Protein AF-A0A2M7QH10-F1 (afdb_monomer_lite)

Radius of gyration: 19.87 Å; chains: 1; bounding box: 54×29×56 Å

Organism: NCBI:txid1974826

pLDDT: mean 80.48, std 9.88, range [53.16, 94.06]

Secondary structure (DSSP, 8-state):
-HHHHHHHHHHHHHHHHHHHHHHHHHHHHHTTHHHHS---THHHHHHHHHHHHHHH----SSPPBPSS-TT-BPPHHHHHHHHHHHHHH-STTHHHHHHHHHHHH-

Structure (mmCIF, N/CA/C/O backbone):
data_AF-A0A2M7QH10-F1
#
_entry.id   AF-A0A2M7QH10-F1
#
loop_
_atom_site.group_PDB
_atom_site.id
_atom_site.type_symbol
_atom_site.label_atom_id
_atom_site.label_alt_id
_atom_site.label_comp_id
_atom_site.label_asym_id
_atom_site.label_entity_id
_atom_site.label_seq_id
_atom_site.pdbx_PDB_ins_code
_atom_site.Cartn_x
_atom_site.Cartn_y
_atom_site.Cartn_z
_atom_site.occupancy
_atom_site.B_iso_or_equiv
_atom_site.auth_seq_id
_atom_site.auth_comp_id
_atom_site.auth_asym_id
_atom_site.auth_atom_id
_atom_site.pdbx_PDB_model_num
ATOM 1 N N . MET A 1 1 ? -29.662 -12.996 33.855 1.00 62.56 1 MET A N 1
ATOM 2 C CA . MET A 1 1 ? -30.191 -12.118 32.782 1.00 62.56 1 MET A CA 1
ATOM 3 C C . MET A 1 1 ? -29.500 -10.747 32.729 1.00 62.56 1 MET A C 1
ATOM 5 O O . MET A 1 1 ? -29.107 -10.329 31.649 1.00 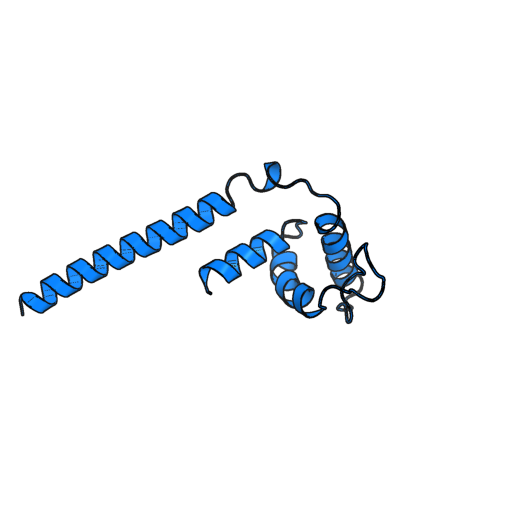62.56 1 MET A O 1
ATOM 9 N N . ILE A 1 2 ? -29.286 -10.063 33.863 1.00 65.25 2 ILE A N 1
ATOM 10 C CA . ILE A 1 2 ? -28.673 -8.712 33.910 1.00 65.25 2 ILE A CA 1
ATOM 11 C C . ILE A 1 2 ? -27.169 -8.712 33.562 1.00 65.25 2 ILE A C 1
ATOM 13 O O . ILE A 1 2 ? -26.705 -7.871 32.797 1.00 65.25 2 ILE A O 1
ATOM 17 N N . LEU A 1 3 ? -26.401 -9.690 34.053 1.00 64.50 3 LEU A N 1
ATOM 18 C CA . LEU A 1 3 ? -24.956 -9.788 33.777 1.00 64.50 3 LEU A CA 1
ATOM 19 C C . LEU A 1 3 ? -24.643 -9.983 32.282 1.00 64.50 3 LEU A C 1
ATOM 21 O O . LEU A 1 3 ? -23.653 -9.460 31.773 1.00 64.50 3 LEU A O 1
ATOM 25 N N . THR A 1 4 ? -25.516 -10.687 31.559 1.00 66.38 4 THR A N 1
ATOM 26 C CA . THR A 1 4 ? -25.400 -10.907 30.113 1.00 66.38 4 THR A CA 1
ATOM 27 C C . THR A 1 4 ? -25.653 -9.625 29.314 1.00 66.38 4 THR A C 1
ATOM 29 O O . THR A 1 4 ? -24.940 -9.364 28.348 1.00 66.38 4 THR A O 1
ATOM 32 N N . GLN A 1 5 ? -26.599 -8.787 29.752 1.00 61.56 5 GLN A N 1
ATOM 33 C CA . GLN A 1 5 ? -26.864 -7.461 29.171 1.00 61.56 5 GLN A CA 1
ATOM 34 C C . GLN A 1 5 ? -25.670 -6.508 29.362 1.00 61.56 5 GLN A C 1
ATOM 36 O O . GLN A 1 5 ? -25.219 -5.870 28.413 1.00 61.56 5 GLN A O 1
ATOM 41 N N . LEU A 1 6 ? -25.086 -6.471 30.566 1.00 66.50 6 LEU A N 1
ATOM 42 C CA . LEU A 1 6 ? -23.913 -5.634 30.857 1.00 66.50 6 LEU A CA 1
ATOM 43 C C . LEU A 1 6 ? -22.673 -6.056 30.052 1.00 66.50 6 LEU A C 1
ATOM 45 O O . LEU A 1 6 ? -21.937 -5.201 29.557 1.00 66.50 6 LEU A O 1
ATOM 49 N N . LYS A 1 7 ? -22.450 -7.366 29.877 1.00 70.94 7 LYS A N 1
ATOM 50 C CA . LYS A 1 7 ? -21.352 -7.890 29.047 1.00 70.94 7 LYS A CA 1
ATOM 51 C C . LYS A 1 7 ? -21.543 -7.537 27.566 1.00 70.94 7 LYS A C 1
ATOM 53 O O . LYS A 1 7 ? -20.580 -7.129 26.922 1.00 70.94 7 LYS A O 1
ATOM 58 N N . LYS A 1 8 ? -22.779 -7.619 27.057 1.00 76.06 8 LYS A N 1
ATOM 59 C CA . LYS A 1 8 ? -23.141 -7.229 25.685 1.00 76.06 8 LYS A CA 1
ATOM 60 C C . LYS A 1 8 ? -22.897 -5.736 25.428 1.00 76.06 8 LYS A C 1
ATOM 62 O O . LYS A 1 8 ? -22.305 -5.393 24.411 1.00 76.06 8 LYS A O 1
ATOM 67 N N . ASN A 1 9 ? -23.251 -4.855 26.367 1.00 75.12 9 ASN A N 1
ATOM 68 C CA . ASN A 1 9 ? -22.990 -3.415 26.228 1.00 75.12 9 ASN A CA 1
ATOM 69 C C . ASN A 1 9 ? -21.493 -3.084 26.206 1.00 75.12 9 ASN A C 1
ATOM 71 O O . ASN A 1 9 ? -21.062 -2.279 25.385 1.00 75.12 9 ASN A O 1
ATOM 75 N N . LYS A 1 10 ? -20.678 -3.739 27.044 1.00 78.00 10 LYS A N 1
ATOM 76 C CA . LYS A 1 10 ? -19.216 -3.572 26.992 1.00 78.00 10 LYS A CA 1
ATOM 77 C C . LYS A 1 10 ? -18.634 -4.060 25.663 1.00 78.00 10 LYS A C 1
ATOM 79 O O . LYS A 1 10 ? -17.790 -3.380 25.094 1.00 78.00 10 LYS A O 1
ATOM 84 N N . GLN A 1 11 ? -19.115 -5.189 25.138 1.00 80.62 11 GLN A N 1
ATOM 85 C CA . GLN A 1 11 ? -18.704 -5.695 23.822 1.00 80.62 11 GLN A CA 1
ATOM 86 C C . GLN A 1 11 ? -19.023 -4.710 22.694 1.00 80.62 11 GLN A C 1
ATOM 88 O O . GLN A 1 11 ? -18.165 -4.472 21.853 1.00 80.62 11 GLN A O 1
ATOM 93 N N . ILE A 1 12 ? -20.206 -4.090 22.706 1.00 87.25 12 ILE A N 1
ATOM 94 C CA . ILE A 1 12 ? -20.580 -3.071 21.715 1.00 87.25 12 ILE A CA 1
ATOM 95 C C . ILE A 1 12 ? -19.621 -1.874 21.779 1.00 87.25 12 ILE A C 1
ATOM 97 O O . ILE A 1 12 ? -19.129 -1.432 20.744 1.00 87.25 12 ILE A O 1
ATOM 101 N N . VAL A 1 13 ? -19.294 -1.388 22.981 1.00 89.44 13 VAL A N 1
ATOM 102 C CA . VAL A 1 13 ? -18.331 -0.288 23.159 1.00 89.44 13 VAL A CA 1
ATOM 103 C C . VAL A 1 13 ? -16.947 -0.664 22.620 1.00 89.44 13 VAL A C 1
ATOM 105 O O . VAL A 1 13 ? -16.348 0.126 21.896 1.00 89.44 13 VAL A O 1
ATOM 108 N N . TYR A 1 14 ? -16.455 -1.876 22.900 1.00 90.38 14 TYR A N 1
ATOM 109 C CA . TYR A 1 14 ? -15.174 -2.336 22.355 1.00 90.38 14 TYR A CA 1
ATOM 110 C C . TYR A 1 14 ? -15.183 -2.430 20.827 1.00 90.38 14 TYR A C 1
ATOM 112 O O . TYR A 1 14 ? -14.197 -2.054 20.200 1.00 90.38 14 TYR A O 1
ATOM 120 N N . VAL A 1 15 ? -16.293 -2.863 20.220 1.00 90.50 15 VAL A N 1
ATOM 121 C CA . VAL A 1 15 ? -16.442 -2.890 18.757 1.00 90.50 15 VAL A CA 1
ATOM 122 C C . VAL A 1 15 ? -16.375 -1.478 18.174 1.00 90.50 15 VAL A C 1
ATOM 124 O O . VAL A 1 15 ? -15.652 -1.259 17.207 1.00 90.50 15 VAL A O 1
ATOM 127 N N . PHE A 1 16 ? -17.059 -0.500 18.774 1.00 92.94 16 PHE A N 1
ATOM 128 C CA . PHE A 1 16 ? -16.989 0.889 18.309 1.00 92.94 16 PHE A CA 1
ATOM 129 C C . PHE A 1 16 ? -15.587 1.486 18.437 1.00 92.94 16 PHE A C 1
ATOM 131 O O . PHE A 1 16 ? -15.120 2.135 17.505 1.00 92.94 16 PHE A O 1
ATOM 138 N N . ILE A 1 17 ? -14.897 1.236 19.553 1.00 92.50 17 ILE A N 1
ATOM 139 C CA . ILE A 1 17 ? -13.508 1.678 19.742 1.00 92.50 17 ILE A CA 1
ATOM 140 C C . ILE A 1 17 ? -12.599 1.035 18.691 1.00 92.50 17 ILE A C 1
ATOM 142 O O . ILE A 1 17 ? -11.773 1.717 18.095 1.00 92.50 17 ILE A O 1
ATOM 146 N N . PHE A 1 18 ? -12.770 -0.259 18.422 1.00 90.81 18 PHE A N 1
ATOM 147 C CA . PHE A 1 18 ? -11.981 -0.971 17.422 1.00 90.81 18 PHE A CA 1
ATOM 148 C C . PHE A 1 18 ? -12.194 -0.412 16.008 1.00 90.81 18 PHE A C 1
ATOM 150 O O . PHE A 1 18 ? -11.225 -0.119 15.311 1.00 90.81 18 PHE A O 1
ATOM 157 N N . ILE A 1 19 ? -13.450 -0.183 15.612 1.00 91.88 19 ILE A N 1
ATOM 158 C CA . ILE A 1 19 ? -13.786 0.441 14.323 1.00 91.88 19 ILE A CA 1
ATOM 159 C C . ILE A 1 19 ? -13.180 1.843 14.230 1.00 91.88 19 ILE A C 1
ATOM 161 O O . ILE A 1 19 ? -12.604 2.193 13.202 1.00 91.88 19 ILE A O 1
ATOM 165 N N . PHE A 1 20 ? -13.275 2.633 15.302 1.00 94.06 20 PHE A N 1
ATOM 166 C CA . PHE A 1 20 ? -12.686 3.967 15.355 1.00 94.06 20 PHE A CA 1
ATOM 167 C C . PHE A 1 20 ? -11.166 3.920 15.162 1.00 94.06 20 PHE A C 1
ATOM 169 O O . PHE A 1 20 ? -10.638 4.659 14.338 1.00 94.06 20 PHE A O 1
ATOM 176 N N . LEU A 1 21 ? -10.469 3.006 15.843 1.00 91.81 21 LEU A N 1
ATOM 177 C CA . LEU A 1 21 ? -9.021 2.841 15.705 1.00 91.81 21 LEU A CA 1
ATOM 178 C C . LEU A 1 21 ? -8.611 2.436 14.283 1.00 91.81 21 LEU A C 1
ATOM 180 O O . LEU A 1 21 ? -7.675 3.023 13.741 1.00 91.81 21 LEU A O 1
ATOM 184 N N . ILE A 1 22 ? -9.326 1.496 13.653 1.00 90.94 22 ILE A N 1
ATOM 185 C CA . ILE A 1 22 ? -9.078 1.120 12.251 1.00 90.94 22 ILE A CA 1
ATOM 186 C C . ILE A 1 22 ? -9.308 2.319 11.329 1.00 90.94 22 ILE A C 1
ATOM 188 O O . ILE A 1 22 ? -8.471 2.607 10.475 1.00 90.94 22 ILE A O 1
ATOM 192 N N . ALA A 1 23 ? -10.415 3.042 11.507 1.00 90.44 23 ALA A N 1
ATOM 193 C CA . ALA A 1 23 ? -10.731 4.205 10.686 1.00 90.44 23 ALA A CA 1
ATOM 194 C C . ALA A 1 23 ? -9.659 5.296 10.818 1.00 90.44 23 ALA A C 1
ATOM 196 O O . ALA A 1 23 ? -9.209 5.831 9.807 1.00 90.44 23 ALA A O 1
ATOM 197 N N . THR A 1 24 ? -9.195 5.585 12.037 1.00 90.94 24 THR A N 1
ATOM 198 C CA . THR A 1 24 ? -8.102 6.534 12.280 1.00 90.94 24 THR A CA 1
ATOM 199 C C . THR A 1 24 ? -6.789 6.059 11.661 1.00 90.94 24 THR A C 1
ATOM 201 O O . THR A 1 24 ? -6.103 6.859 11.031 1.00 90.94 24 THR A O 1
ATOM 204 N N . PHE A 1 25 ? -6.446 4.775 11.781 1.00 89.06 25 PHE A N 1
ATOM 205 C CA . PHE A 1 25 ? -5.242 4.208 11.169 1.00 89.06 25 PHE A CA 1
ATOM 206 C C . PHE A 1 25 ? -5.256 4.348 9.641 1.00 89.06 25 PHE A C 1
ATOM 208 O O . PHE A 1 25 ? -4.306 4.870 9.054 1.00 89.06 25 PHE A O 1
ATOM 215 N N . VAL A 1 26 ? -6.354 3.938 8.998 1.00 87.94 26 VAL A N 1
ATOM 216 C CA . VAL A 1 26 ? -6.521 4.042 7.541 1.00 87.94 26 VAL A CA 1
ATOM 217 C C . VAL A 1 26 ? -6.507 5.504 7.104 1.00 87.94 26 VAL A C 1
ATOM 219 O O . VAL A 1 26 ? -5.832 5.845 6.133 1.00 87.94 26 VAL A O 1
ATOM 222 N N . PHE A 1 27 ? -7.200 6.379 7.840 1.00 89.56 27 PHE A N 1
ATOM 223 C CA . PHE A 1 27 ? -7.217 7.810 7.560 1.00 89.56 27 PHE A CA 1
ATOM 224 C C . PHE A 1 27 ? -5.808 8.395 7.609 1.00 89.56 27 PHE A C 1
ATOM 226 O O . PHE A 1 27 ? -5.373 8.958 6.616 1.00 89.56 27 PHE A O 1
ATOM 233 N N . LEU A 1 28 ? -5.058 8.209 8.698 1.00 86.94 28 LEU A N 1
ATOM 234 C CA . LEU A 1 28 ? -3.704 8.757 8.834 1.00 86.94 28 LEU A CA 1
ATOM 235 C C . LEU A 1 28 ? -2.743 8.246 7.755 1.00 86.94 28 LEU A C 1
ATOM 237 O O . LEU A 1 28 ? -1.872 8.991 7.314 1.00 86.94 28 LEU A O 1
ATOM 241 N N . ARG A 1 29 ? -2.901 6.995 7.312 1.00 84.19 29 ARG A N 1
ATOM 242 C CA . ARG A 1 29 ? -2.023 6.393 6.303 1.00 84.19 29 ARG A CA 1
ATOM 243 C C . ARG A 1 29 ? -2.305 6.875 4.882 1.00 84.19 29 ARG A C 1
ATOM 245 O O . ARG A 1 29 ? -1.385 6.960 4.073 1.00 84.19 29 ARG A O 1
ATOM 252 N N . LEU A 1 30 ? -3.565 7.176 4.572 1.00 83.44 30 LEU A N 1
ATOM 253 C CA . LEU A 1 30 ? -3.983 7.659 3.253 1.00 83.44 30 LEU A CA 1
ATOM 254 C C . LEU A 1 30 ? -4.068 9.188 3.180 1.00 83.44 30 LEU A C 1
ATOM 256 O O . LEU A 1 30 ? -4.067 9.756 2.083 1.00 83.44 30 LEU A O 1
ATOM 260 N N . TYR A 1 31 ? -4.132 9.861 4.328 1.00 84.69 31 TYR A N 1
ATOM 261 C CA . TYR A 1 31 ? -4.210 11.307 4.405 1.00 84.69 31 TYR A CA 1
ATOM 262 C C . TYR A 1 31 ? -2.949 11.933 3.812 1.00 84.69 31 TYR A C 1
ATOM 264 O O . TYR A 1 31 ? -1.828 11.671 4.237 1.00 84.69 31 TYR A O 1
ATOM 272 N N . ASN A 1 32 ? -3.156 12.778 2.804 1.00 81.00 32 ASN A N 1
ATOM 273 C CA . ASN A 1 32 ? -2.109 13.525 2.114 1.00 81.00 32 ASN A CA 1
ATOM 274 C C . ASN A 1 32 ? -1.014 12.676 1.429 1.00 81.00 32 ASN A C 1
ATOM 276 O O . ASN A 1 32 ? 0.068 13.184 1.142 1.00 81.00 32 ASN A O 1
ATOM 280 N N . ILE A 1 33 ? -1.305 11.413 1.099 1.00 81.00 33 ILE A N 1
ATOM 281 C CA . ILE A 1 33 ? -0.322 10.460 0.555 1.00 81.00 33 ILE A CA 1
ATOM 282 C C . ILE A 1 33 ? 0.372 10.928 -0.735 1.00 81.00 33 ILE A C 1
ATOM 284 O O . ILE A 1 33 ? 1.524 10.597 -0.989 1.00 81.00 33 ILE A O 1
ATOM 288 N N . LYS A 1 34 ? -0.327 11.727 -1.551 1.00 74.94 34 LYS A N 1
ATOM 289 C CA . LYS A 1 34 ? 0.202 12.259 -2.814 1.00 74.94 34 LYS A CA 1
ATOM 290 C C . LYS A 1 34 ? 1.289 13.315 -2.611 1.00 74.94 34 LYS A C 1
ATOM 292 O O . LYS A 1 34 ? 2.125 13.472 -3.486 1.00 74.94 34 LYS A O 1
ATOM 297 N N . ASN A 1 35 ? 1.250 14.031 -1.489 1.00 77.81 35 ASN A N 1
ATOM 298 C CA . ASN A 1 35 ? 2.200 15.100 -1.181 1.00 77.81 35 ASN A CA 1
ATOM 299 C C . ASN A 1 35 ? 3.268 14.653 -0.173 1.00 77.81 35 ASN A C 1
ATOM 301 O O . ASN A 1 35 ? 4.252 15.359 0.009 1.00 77.81 35 ASN A O 1
ATOM 305 N N . SER A 1 36 ? 3.067 13.522 0.512 1.00 75.94 36 SER A N 1
ATOM 306 C CA . SER A 1 36 ? 4.025 12.982 1.483 1.00 75.94 36 SER A CA 1
ATOM 307 C C . SER A 1 36 ? 5.004 11.971 0.889 1.00 75.94 36 SER A C 1
ATOM 309 O O . SER A 1 36 ? 6.035 11.710 1.502 1.00 75.94 36 SER A O 1
ATOM 311 N N . ILE A 1 37 ? 4.695 11.397 -0.278 1.00 75.62 37 ILE A N 1
ATOM 312 C CA . ILE A 1 37 ? 5.541 10.410 -0.951 1.00 75.62 37 ILE A CA 1
ATOM 313 C C . ILE A 1 37 ? 6.052 11.008 -2.256 1.00 75.62 37 ILE A C 1
ATOM 315 O O . ILE A 1 37 ? 5.284 11.225 -3.194 1.00 75.62 37 ILE A O 1
ATOM 319 N N . GLU A 1 38 ? 7.359 11.240 -2.327 1.00 73.75 38 GLU A N 1
ATOM 320 C CA . GLU A 1 38 ? 8.012 11.588 -3.584 1.00 73.75 38 GLU A CA 1
ATOM 321 C C . GLU A 1 38 ? 8.083 10.355 -4.489 1.00 73.75 38 GLU A C 1
ATOM 323 O O . GLU A 1 38 ? 8.551 9.283 -4.099 1.00 73.75 38 GLU A O 1
ATOM 328 N N . PHE A 1 39 ? 7.591 10.504 -5.717 1.00 77.00 39 PHE A N 1
ATOM 329 C CA . PHE A 1 39 ? 7.622 9.445 -6.715 1.00 77.00 39 PHE A CA 1
ATOM 330 C C . PHE A 1 39 ? 9.019 9.370 -7.339 1.00 77.00 39 PHE A C 1
ATOM 332 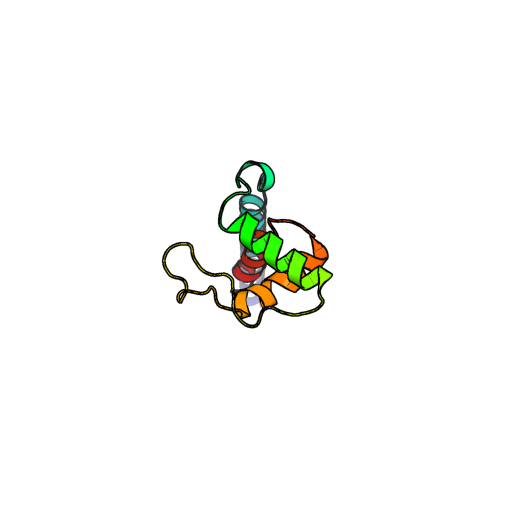O O . PHE A 1 39 ? 9.295 10.007 -8.355 1.00 77.00 39 PHE A O 1
ATOM 339 N N . TRP A 1 40 ? 9.919 8.623 -6.700 1.00 74.88 40 TRP A N 1
ATOM 340 C CA . TRP A 1 40 ? 11.288 8.460 -7.182 1.00 74.88 40 TRP A CA 1
ATOM 341 C C . TRP A 1 40 ? 11.908 7.114 -6.782 1.00 74.88 40 TRP A C 1
ATOM 343 O O . TRP A 1 40 ? 11.396 6.405 -5.914 1.00 74.88 40 TRP A O 1
ATOM 353 N N . GLY A 1 41 ? 13.008 6.750 -7.449 1.00 81.31 41 GLY A N 1
ATOM 354 C CA . GLY A 1 41 ? 13.762 5.524 -7.181 1.00 81.31 41 GLY A CA 1
ATOM 355 C C . GLY A 1 41 ? 12.940 4.248 -7.385 1.00 81.31 41 GLY A C 1
ATOM 356 O O . GLY A 1 41 ? 12.386 4.016 -8.462 1.00 81.31 41 GLY A O 1
ATOM 357 N N . ASP A 1 42 ? 12.866 3.422 -6.340 1.00 78.75 42 ASP A N 1
ATOM 358 C CA . ASP A 1 42 ? 12.214 2.110 -6.383 1.00 78.75 42 ASP A CA 1
ATOM 359 C C . ASP A 1 42 ? 10.712 2.201 -6.708 1.00 78.75 42 ASP A C 1
ATOM 361 O O . ASP A 1 42 ? 10.204 1.380 -7.462 1.00 78.75 42 ASP A O 1
ATOM 365 N N . ILE A 1 43 ? 10.006 3.240 -6.240 1.00 81.44 43 ILE A N 1
ATOM 366 C CA . ILE A 1 43 ? 8.565 3.415 -6.510 1.00 81.44 43 ILE A CA 1
ATOM 367 C C . ILE A 1 43 ? 8.311 3.648 -8.010 1.00 81.44 43 ILE A C 1
ATOM 369 O O . ILE A 1 43 ? 7.348 3.122 -8.571 1.00 81.44 43 ILE A O 1
ATOM 373 N N . GLY A 1 44 ? 9.191 4.413 -8.666 1.00 83.94 44 GLY A N 1
ATOM 374 C CA . GLY A 1 44 ? 9.129 4.665 -10.106 1.00 83.94 44 GLY A CA 1
ATOM 375 C C . GLY A 1 44 ? 9.410 3.409 -10.925 1.00 83.94 44 GLY A C 1
ATOM 376 O O . GLY A 1 44 ? 8.609 3.033 -11.777 1.00 83.94 44 GLY A O 1
ATOM 377 N N . ARG A 1 45 ? 10.502 2.709 -10.600 1.00 82.81 45 ARG A N 1
ATOM 378 C CA . ARG A 1 45 ? 10.883 1.445 -11.247 1.00 82.81 45 ARG A CA 1
ATOM 379 C C . ARG A 1 45 ? 9.787 0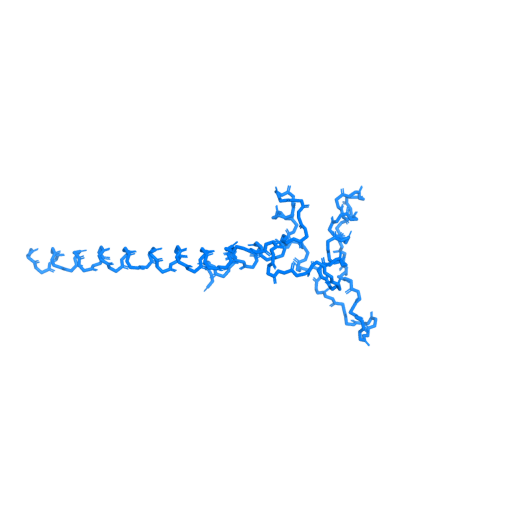.383 -11.125 1.00 82.81 45 ARG A C 1
ATOM 381 O O . ARG A 1 45 ? 9.473 -0.304 -12.096 1.00 82.81 45 ARG A O 1
ATOM 388 N N . ASP A 1 46 ? 9.205 0.238 -9.939 1.00 84.62 46 ASP A N 1
ATOM 389 C CA . ASP A 1 46 ? 8.186 -0.777 -9.682 1.00 84.62 46 ASP A CA 1
ATOM 390 C C . ASP A 1 46 ? 6.888 -0.443 -10.442 1.00 84.62 46 ASP A C 1
ATOM 392 O O . ASP A 1 46 ? 6.244 -1.335 -10.999 1.00 84.62 46 ASP A O 1
ATOM 396 N N . HIS A 1 47 ? 6.543 0.845 -10.557 1.00 87.56 47 HIS A N 1
ATOM 397 C CA . HIS A 1 47 ? 5.441 1.306 -11.401 1.00 87.56 47 HIS A CA 1
ATOM 398 C C . HIS A 1 47 ? 5.681 1.019 -12.888 1.00 87.56 47 HIS A C 1
ATOM 400 O O . HIS A 1 47 ? 4.781 0.519 -13.563 1.00 87.56 47 HIS A O 1
ATOM 406 N N . GLU A 1 48 ? 6.886 1.278 -13.399 1.00 87.62 48 GLU A N 1
ATOM 407 C CA . GLU A 1 48 ? 7.250 0.956 -14.783 1.00 87.62 48 GLU A CA 1
ATOM 408 C C . GLU A 1 48 ? 7.128 -0.542 -15.066 1.00 87.62 48 GLU A C 1
ATOM 410 O O . GLU A 1 48 ? 6.592 -0.927 -16.102 1.00 87.62 48 GLU A O 1
ATOM 415 N N . LYS A 1 49 ? 7.534 -1.403 -14.127 1.00 86.25 49 LYS A N 1
ATOM 416 C CA . LYS A 1 49 ? 7.370 -2.857 -14.266 1.00 86.25 49 LYS A CA 1
ATOM 417 C C . LYS A 1 49 ? 5.915 -3.307 -14.269 1.00 86.25 49 LYS A C 1
ATOM 419 O O . LYS A 1 49 ? 5.555 -4.199 -15.037 1.00 86.25 49 LYS A O 1
ATOM 424 N N . LEU A 1 50 ? 5.066 -2.692 -13.450 1.00 88.56 50 LEU A N 1
ATOM 425 C CA . LEU A 1 50 ? 3.626 -2.958 -13.467 1.00 88.56 50 LEU A CA 1
ATOM 426 C C . LEU A 1 50 ? 2.981 -2.490 -14.781 1.00 88.56 50 LEU A C 1
ATOM 428 O O . LEU A 1 50 ? 2.127 -3.190 -15.326 1.00 88.56 50 LEU A O 1
ATOM 432 N N . MET A 1 51 ? 3.426 -1.353 -15.323 1.00 89.12 51 MET A N 1
ATOM 433 C CA . MET A 1 51 ? 3.006 -0.862 -16.639 1.00 89.12 51 MET A CA 1
ATOM 434 C C . MET A 1 51 ? 3.487 -1.771 -17.776 1.00 89.12 51 MET A C 1
ATOM 436 O O . MET A 1 51 ? 2.707 -2.084 -18.672 1.00 89.12 51 MET A O 1
ATOM 440 N N . GLU A 1 52 ? 4.730 -2.253 -17.725 1.00 89.94 52 GLU A N 1
ATOM 441 C CA . GLU A 1 52 ? 5.275 -3.222 -18.683 1.00 89.94 52 GLU A CA 1
ATOM 442 C C . GLU A 1 52 ? 4.459 -4.520 -18.664 1.00 89.94 52 GLU A C 1
ATOM 444 O O . GLU A 1 52 ? 4.085 -5.032 -19.720 1.00 89.94 52 GLU A O 1
ATOM 449 N N . TRP A 1 53 ? 4.114 -5.032 -17.479 1.00 89.94 53 TRP A N 1
ATOM 450 C CA . TRP A 1 53 ? 3.233 -6.193 -17.353 1.00 89.94 53 TRP A CA 1
ATOM 451 C C . TRP A 1 53 ? 1.854 -5.907 -17.962 1.00 89.94 53 TRP A C 1
ATOM 453 O O . TRP A 1 53 ? 1.370 -6.700 -18.771 1.00 89.94 53 TRP A O 1
ATOM 463 N N . LEU A 1 54 ? 1.243 -4.759 -17.658 1.00 90.81 54 LEU A N 1
ATOM 464 C CA . LEU A 1 54 ? -0.058 -4.387 -18.219 1.00 90.81 54 LEU A CA 1
ATOM 465 C C . LEU A 1 54 ? -0.036 -4.323 -19.756 1.00 90.81 54 LEU A C 1
ATOM 467 O O . LEU A 1 54 ? -0.956 -4.813 -20.404 1.00 90.81 54 LEU A O 1
ATOM 471 N N . GLN A 1 55 ? 1.019 -3.752 -20.341 1.00 91.25 55 GLN A N 1
ATOM 472 C CA . GLN A 1 55 ? 1.157 -3.586 -21.792 1.00 91.25 55 GLN A CA 1
ATOM 473 C C . GLN A 1 55 ? 1.497 -4.892 -22.515 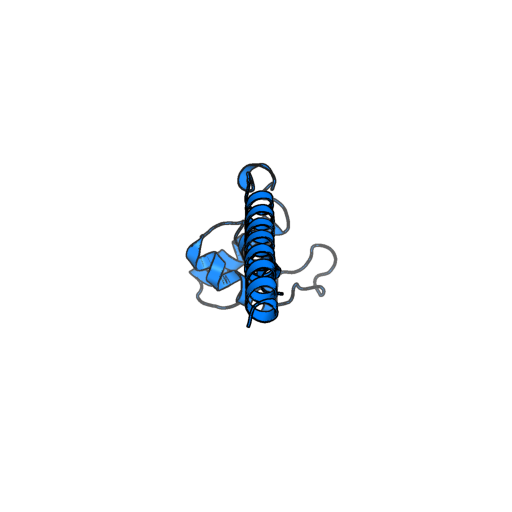1.00 91.25 55 GLN A C 1
ATOM 475 O O . GLN A 1 55 ? 0.984 -5.158 -23.600 1.00 91.25 55 GLN A O 1
ATOM 480 N N . THR A 1 56 ? 2.380 -5.707 -21.939 1.00 90.69 56 THR A N 1
ATOM 481 C CA . THR A 1 56 ? 2.856 -6.945 -22.574 1.00 90.69 56 THR A CA 1
ATOM 482 C C . THR A 1 56 ? 1.960 -8.146 -22.285 1.00 90.69 56 THR A C 1
ATOM 484 O O . THR A 1 56 ? 2.066 -9.163 -22.971 1.00 90.69 56 THR A O 1
ATOM 487 N N . GLY A 1 57 ? 1.120 -8.066 -21.248 1.00 86.81 57 GLY A N 1
ATOM 488 C CA . GLY A 1 57 ? 0.344 -9.187 -20.719 1.00 86.81 57 GLY A CA 1
ATOM 489 C C . GLY A 1 57 ? 1.202 -10.284 -20.080 1.00 86.81 57 GLY A C 1
ATOM 490 O O . GLY A 1 57 ? 0.677 -11.337 -19.719 1.00 86.81 57 GLY A O 1
ATOM 491 N N . LYS A 1 58 ? 2.519 -10.071 -19.945 1.00 85.50 58 LYS A N 1
ATOM 492 C CA . LYS A 1 58 ? 3.462 -11.070 -19.436 1.00 85.50 58 LYS A CA 1
ATOM 493 C C . LYS A 1 58 ? 3.798 -10.766 -17.978 1.00 85.50 58 LYS A C 1
ATOM 495 O O . LYS A 1 58 ? 4.402 -9.728 -17.711 1.00 85.50 58 LYS A O 1
ATOM 500 N N . PRO A 1 59 ? 3.428 -11.646 -17.036 1.00 82.94 59 PRO A N 1
ATOM 501 C CA . PRO A 1 59 ? 3.725 -11.414 -15.636 1.00 82.94 59 PRO A CA 1
ATOM 502 C C . PRO A 1 59 ? 5.230 -11.550 -15.362 1.00 82.94 59 PRO A C 1
ATOM 504 O O . PRO A 1 59 ? 5.891 -12.407 -15.962 1.00 82.94 59 PRO A O 1
ATOM 507 N N . PRO A 1 60 ? 5.795 -10.734 -14.455 1.00 81.00 60 PRO A N 1
ATOM 508 C CA . PRO A 1 60 ? 7.199 -10.833 -14.096 1.00 81.00 60 PRO A CA 1
ATOM 509 C C . PRO A 1 60 ? 7.465 -12.172 -13.392 1.00 81.00 60 PRO A C 1
ATOM 511 O O . PRO A 1 60 ? 6.834 -12.514 -12.390 1.00 81.00 60 PRO A O 1
ATOM 514 N N . LEU A 1 61 ? 8.410 -12.948 -13.928 1.00 74.81 61 LEU A N 1
ATOM 515 C CA . LEU A 1 61 ? 8.890 -14.199 -13.317 1.00 74.81 61 LEU A CA 1
ATOM 516 C C . LEU A 1 61 ? 9.983 -13.943 -12.271 1.00 74.81 61 LEU A C 1
ATOM 518 O O . LEU A 1 61 ? 10.163 -14.723 -11.340 1.00 74.81 61 LEU A O 1
ATOM 522 N N . LEU A 1 62 ? 10.695 -12.828 -12.423 1.00 70.31 62 LEU A N 1
ATOM 523 C CA . LEU A 1 62 ? 11.699 -12.304 -11.507 1.00 70.31 62 LEU A CA 1
ATOM 524 C C . LEU A 1 62 ? 11.346 -10.834 -11.264 1.00 70.31 62 LEU A C 1
ATOM 526 O O . LEU A 1 62 ? 10.960 -10.141 -12.208 1.00 70.31 62 LEU A O 1
ATOM 530 N N . GLY A 1 63 ? 11.433 -10.358 -10.020 1.00 68.75 63 GLY A N 1
ATOM 531 C CA . GLY A 1 63 ? 11.291 -8.924 -9.769 1.00 68.75 63 GLY A CA 1
ATOM 532 C C . GLY A 1 63 ? 12.502 -8.146 -10.292 1.00 68.75 63 GLY A C 1
ATOM 533 O O . GLY A 1 63 ? 13.509 -8.748 -10.676 1.00 68.75 63 GLY A O 1
ATOM 534 N N . PRO A 1 64 ? 12.412 -6.810 -10.342 1.00 66.88 64 PRO A N 1
ATOM 535 C CA . PRO A 1 64 ? 13.491 -5.981 -10.837 1.00 66.88 64 PRO A CA 1
ATOM 536 C C . PRO A 1 64 ? 14.731 -6.110 -9.953 1.00 66.88 64 PRO A C 1
ATOM 538 O O . PRO A 1 64 ? 14.648 -6.350 -8.742 1.00 66.88 64 PRO A O 1
ATOM 541 N N . ASN A 1 65 ? 15.879 -5.918 -10.595 1.00 67.00 65 ASN A N 1
ATOM 542 C CA . ASN A 1 65 ? 17.170 -5.905 -9.931 1.00 67.00 65 ASN A CA 1
ATOM 543 C C . ASN A 1 65 ? 17.217 -4.742 -8.935 1.00 67.00 65 ASN A C 1
ATOM 545 O O . ASN A 1 65 ? 16.849 -3.608 -9.264 1.00 67.00 65 ASN A O 1
ATOM 549 N N . THR A 1 66 ? 17.700 -5.012 -7.726 1.00 64.75 66 THR A N 1
ATOM 550 C CA . THR A 1 66 ? 18.048 -3.940 -6.790 1.00 64.75 66 THR A CA 1
ATOM 551 C C . THR A 1 66 ? 19.332 -3.246 -7.245 1.00 64.75 66 THR A C 1
ATOM 553 O O . THR A 1 66 ? 20.212 -3.858 -7.853 1.00 64.75 66 THR A O 1
ATOM 556 N N . SER A 1 67 ? 19.476 -1.963 -6.915 1.00 63.91 67 SER A N 1
ATOM 557 C CA . SER A 1 67 ? 20.642 -1.142 -7.285 1.00 63.91 67 SER A CA 1
ATOM 558 C C . SER A 1 67 ? 21.963 -1.583 -6.630 1.00 63.91 67 SER A C 1
ATOM 560 O O . SER A 1 67 ? 22.995 -0.967 -6.876 1.00 63.91 67 SER A O 1
ATOM 562 N N . VAL A 1 68 ? 21.939 -2.616 -5.779 1.00 63.31 68 VAL A N 1
ATOM 563 C CA . VAL A 1 68 ? 23.093 -3.087 -4.995 1.00 63.31 68 VAL A CA 1
ATOM 564 C C . VAL A 1 68 ? 23.723 -4.337 -5.614 1.00 63.31 68 VAL A C 1
ATOM 566 O O . VAL A 1 68 ? 24.945 -4.420 -5.686 1.00 63.31 68 VAL A O 1
ATOM 569 N N . LEU A 1 69 ? 22.924 -5.300 -6.094 1.00 56.72 69 LEU A N 1
ATOM 570 C CA . LEU A 1 69 ? 23.423 -6.485 -6.799 1.00 56.72 69 LEU A CA 1
ATOM 571 C C . LEU A 1 69 ? 22.397 -7.000 -7.827 1.00 56.72 69 LEU A C 1
ATOM 573 O O . LEU A 1 69 ? 21.238 -7.192 -7.462 1.00 56.72 69 LEU A O 1
ATOM 577 N N . PRO A 1 70 ? 22.825 -7.380 -9.051 1.00 57.81 70 PRO A N 1
ATOM 578 C CA . PRO A 1 70 ? 21.954 -7.965 -10.084 1.00 57.81 70 PRO A CA 1
ATOM 579 C C . PRO A 1 70 ? 21.273 -9.291 -9.702 1.00 57.81 70 PRO A C 1
ATOM 581 O O . PRO A 1 70 ? 20.424 -9.779 -10.436 1.00 57.81 70 PRO A O 1
ATOM 584 N N . ILE A 1 71 ? 21.698 -9.913 -8.598 1.00 54.53 71 ILE A N 1
ATOM 585 C CA . ILE A 1 71 ? 21.183 -11.195 -8.090 1.00 54.53 71 ILE A CA 1
ATOM 586 C C . ILE A 1 71 ? 20.125 -10.974 -7.000 1.00 54.53 71 ILE A C 1
ATOM 588 O O . ILE A 1 71 ? 19.279 -11.836 -6.759 1.00 54.53 71 ILE A O 1
ATOM 592 N N . LEU A 1 72 ? 20.157 -9.816 -6.335 1.00 53.16 72 LEU A N 1
ATOM 593 C CA . LEU A 1 72 ? 19.174 -9.443 -5.329 1.00 53.16 72 LEU A CA 1
ATOM 594 C C . LEU A 1 72 ? 17.965 -8.855 -6.052 1.00 53.16 72 LEU A C 1
ATOM 596 O O . LEU A 1 72 ? 17.851 -7.641 -6.221 1.00 53.16 72 LEU A O 1
ATOM 600 N N . ASN A 1 73 ? 17.088 -9.745 -6.505 1.00 62.78 73 ASN A N 1
ATOM 601 C CA . ASN A 1 73 ? 15.826 -9.384 -7.130 1.00 62.78 73 ASN A CA 1
ATOM 602 C C . ASN A 1 73 ? 14.737 -9.323 -6.073 1.00 62.78 73 ASN A C 1
ATOM 604 O O . ASN A 1 73 ? 14.651 -10.177 -5.186 1.00 62.78 73 ASN A O 1
ATOM 608 N N . GLN A 1 74 ? 13.868 -8.325 -6.190 1.00 68.88 74 GLN A N 1
ATOM 609 C CA . GLN A 1 74 ? 12.628 -8.335 -5.430 1.00 68.88 74 GLN A CA 1
ATOM 610 C C . GLN A 1 74 ? 11.827 -9.592 -5.808 1.00 68.88 74 GLN A C 1
ATOM 612 O O . GLN A 1 74 ? 11.844 -10.038 -6.958 1.00 68.88 74 GLN A O 1
ATOM 617 N N . SER A 1 75 ? 11.152 -10.213 -4.842 1.00 74.06 75 SER A N 1
ATOM 618 C CA . SER A 1 75 ? 10.388 -11.432 -5.122 1.00 74.06 75 SER A CA 1
ATOM 619 C C . SER A 1 75 ? 9.272 -11.139 -6.126 1.00 74.06 75 SER A C 1
ATOM 621 O O . SER A 1 75 ? 8.524 -10.180 -5.950 1.00 74.06 75 SER A O 1
ATOM 623 N N . ALA A 1 76 ? 9.113 -11.982 -7.149 1.00 77.44 76 ALA A N 1
ATOM 624 C CA . ALA A 1 76 ? 8.041 -11.832 -8.133 1.00 77.44 76 ALA A CA 1
ATOM 625 C C . ALA A 1 76 ? 6.649 -11.838 -7.472 1.00 77.44 76 ALA A C 1
ATOM 627 O O . ALA A 1 76 ? 5.765 -11.098 -7.894 1.00 77.44 76 ALA A O 1
ATOM 628 N N . TRP A 1 77 ? 6.489 -12.585 -6.370 1.00 81.50 77 TRP A N 1
ATOM 629 C CA . TRP A 1 77 ? 5.273 -12.638 -5.544 1.00 81.50 77 TRP A CA 1
ATOM 630 C C . TRP A 1 77 ? 4.745 -11.267 -5.128 1.00 81.50 77 TRP A C 1
ATOM 632 O O . TRP A 1 77 ? 3.536 -11.058 -5.070 1.00 81.50 77 TRP A O 1
ATOM 642 N N . PHE A 1 78 ? 5.650 -10.324 -4.883 1.00 82.38 78 PHE A N 1
ATOM 643 C CA . PHE A 1 78 ? 5.304 -8.956 -4.533 1.00 82.38 78 PHE A CA 1
ATOM 644 C C . PHE A 1 78 ? 4.468 -8.272 -5.623 1.00 82.38 78 PHE A C 1
ATOM 646 O O . PHE A 1 78 ? 3.451 -7.646 -5.326 1.00 82.38 78 PHE A O 1
ATOM 653 N N . TYR A 1 79 ? 4.841 -8.463 -6.891 1.00 84.56 79 TYR A N 1
ATOM 654 C CA . TYR A 1 79 ? 4.147 -7.870 -8.032 1.00 84.56 79 TYR A CA 1
ATOM 655 C C . TYR A 1 79 ? 2.7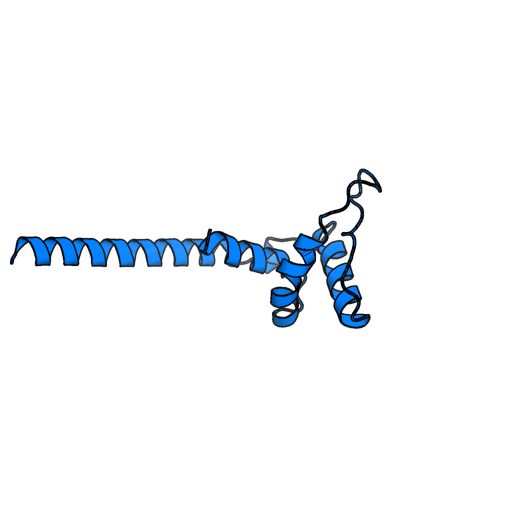61 -8.470 -8.220 1.00 84.56 79 TYR A C 1
ATOM 657 O O . TYR A 1 79 ? 1.819 -7.725 -8.465 1.00 84.56 79 TYR A O 1
ATOM 665 N N . TYR A 1 80 ? 2.599 -9.784 -8.036 1.00 86.75 80 TYR A N 1
ATOM 666 C CA . TYR A 1 80 ? 1.281 -10.424 -8.124 1.00 86.75 80 TYR A CA 1
ATOM 667 C C . TYR A 1 80 ? 0.301 -9.905 -7.074 1.00 86.75 80 TYR A C 1
ATOM 669 O O . TYR A 1 80 ? -0.893 -9.813 -7.345 1.00 86.75 80 TYR A O 1
ATOM 677 N N . LEU A 1 81 ? 0.799 -9.542 -5.891 1.00 87.06 81 LEU A N 1
ATOM 678 C CA . LEU A 1 81 ? -0.032 -9.009 -4.820 1.00 87.06 81 LEU A CA 1
ATOM 679 C C . LEU A 1 81 ? -0.451 -7.556 -5.107 1.00 87.06 81 LEU A C 1
ATOM 681 O O . LEU A 1 81 ? -1.598 -7.183 -4.871 1.00 87.06 81 LEU A O 1
ATOM 685 N N . ILE A 1 82 ? 0.448 -6.750 -5.677 1.00 87.75 82 ILE A N 1
ATOM 686 C CA . ILE A 1 82 ? 0.186 -5.336 -5.988 1.00 87.75 82 ILE A CA 1
ATOM 687 C C . ILE A 1 82 ? -0.653 -5.164 -7.256 1.00 87.75 82 ILE A C 1
ATOM 689 O O . ILE A 1 82 ? -1.486 -4.260 -7.323 1.00 87.75 82 ILE A O 1
ATOM 693 N N . PHE A 1 83 ? -0.467 -6.023 -8.259 1.00 88.44 83 PHE A N 1
ATOM 694 C CA . PHE A 1 83 ? -1.114 -5.908 -9.567 1.00 88.44 83 PHE A CA 1
ATOM 695 C C . PHE A 1 83 ? -2.642 -5.721 -9.538 1.00 88.44 83 PHE A C 1
ATOM 697 O O . PHE A 1 83 ? -3.118 -4.821 -10.226 1.00 88.44 83 PHE A O 1
ATOM 704 N N . PRO A 1 84 ? -3.446 -6.461 -8.745 1.00 89.69 84 PRO A N 1
ATOM 705 C CA . PRO A 1 84 ? -4.890 -6.225 -8.692 1.00 89.69 84 PRO A CA 1
ATOM 706 C C . PRO A 1 84 ? -5.246 -4.825 -8.179 1.00 89.69 84 PRO A C 1
ATOM 708 O O . PRO A 1 84 ? -6.167 -4.198 -8.694 1.00 89.69 84 PRO A O 1
ATOM 711 N N . VAL A 1 85 ? -4.504 -4.298 -7.202 1.00 88.88 85 VAL A N 1
ATOM 712 C CA . VAL A 1 85 ? -4.707 -2.928 -6.707 1.00 88.88 85 VAL A CA 1
ATOM 713 C C . VAL A 1 85 ? -4.251 -1.915 -7.755 1.00 88.88 85 VAL A C 1
ATOM 715 O O . VAL A 1 85 ? -4.918 -0.907 -7.977 1.00 88.88 85 VAL A O 1
ATOM 718 N N . PHE A 1 86 ? -3.156 -2.207 -8.455 1.00 89.69 86 PHE A N 1
ATOM 719 C CA . PHE A 1 86 ? -2.661 -1.391 -9.556 1.00 89.69 86 PHE A CA 1
ATOM 720 C C . PHE A 1 86 ? -3.650 -1.297 -10.725 1.00 89.69 86 PHE A C 1
ATOM 722 O O . PHE A 1 86 ? -3.854 -0.202 -11.237 1.00 89.69 86 PHE A O 1
ATOM 729 N N . LEU A 1 87 ? -4.331 -2.386 -11.096 1.00 89.44 87 LEU A N 1
ATOM 730 C CA . LEU A 1 87 ? -5.390 -2.369 -12.115 1.00 89.44 87 LEU A CA 1
ATOM 731 C C . LEU A 1 87 ? -6.551 -1.435 -11.743 1.00 89.44 87 LEU A C 1
ATOM 733 O O . LEU A 1 87 ? -7.213 -0.888 -12.620 1.00 89.44 87 LEU A O 1
ATOM 737 N N . LEU A 1 88 ? -6.808 -1.242 -10.449 1.00 88.00 88 LEU A N 1
ATOM 738 C CA . LEU A 1 88 ? -7.868 -0.354 -9.976 1.00 88.00 88 LEU A CA 1
ATOM 739 C C . LEU A 1 88 ? -7.408 1.105 -9.909 1.00 88.00 88 LEU A C 1
ATOM 741 O O . LEU A 1 88 ? -8.185 2.004 -10.223 1.00 88.00 88 LEU A O 1
ATOM 745 N N . THR A 1 89 ? -6.162 1.364 -9.501 1.00 85.19 89 THR A N 1
ATOM 746 C CA . THR A 1 89 ? -5.693 2.734 -9.234 1.00 85.19 89 THR A CA 1
ATOM 747 C C . THR A 1 89 ? -4.861 3.347 -10.353 1.00 85.19 89 THR A C 1
ATOM 749 O O . THR A 1 89 ? -4.739 4.570 -10.392 1.00 85.19 89 THR A O 1
ATOM 752 N N . HIS A 1 90 ? -4.253 2.528 -11.218 1.00 83.38 90 HIS A N 1
ATOM 753 C CA . HIS A 1 90 ? -3.257 2.906 -12.233 1.00 83.38 90 HIS A CA 1
ATOM 754 C C . HIS A 1 90 ? -2.160 3.841 -11.702 1.00 83.38 90 HIS A C 1
ATOM 756 O O . HIS A 1 90 ? -1.561 4.621 -12.440 1.00 83.38 90 HIS A O 1
ATOM 762 N N . SER A 1 91 ? -1.899 3.792 -10.395 1.00 81.88 91 SER A N 1
ATOM 763 C CA . SER A 1 91 ? -1.058 4.766 -9.716 1.00 81.88 91 SER A CA 1
ATOM 764 C C . SER A 1 91 ? 0.279 4.163 -9.308 1.00 81.88 91 SER A C 1
ATOM 766 O O . SER A 1 91 ? 0.383 2.991 -8.932 1.00 81.88 91 SER A O 1
ATOM 768 N N . GLY A 1 92 ? 1.307 5.010 -9.294 1.00 80.25 92 GLY A N 1
ATOM 769 C CA . GLY A 1 92 ? 2.600 4.705 -8.681 1.00 80.25 92 GLY A CA 1
ATOM 770 C C . GLY A 1 92 ? 2.521 4.365 -7.189 1.00 80.25 92 GLY A C 1
ATOM 771 O O . GLY A 1 92 ? 3.393 3.702 -6.649 1.00 80.25 92 GLY A O 1
ATOM 772 N N . LEU A 1 93 ? 1.429 4.763 -6.533 1.00 83.69 93 LEU A N 1
ATOM 773 C CA . LEU A 1 93 ? 1.165 4.531 -5.109 1.00 83.69 93 LEU A CA 1
ATOM 774 C C . LEU A 1 93 ? 0.377 3.235 -4.842 1.00 83.69 93 LEU A C 1
ATOM 776 O O . LEU A 1 93 ? -0.046 2.985 -3.714 1.00 83.69 93 LEU A O 1
ATOM 780 N N . SER A 1 94 ? 0.165 2.407 -5.869 1.00 84.38 94 SER A N 1
ATOM 781 C CA . SER A 1 94 ? -0.515 1.105 -5.773 1.00 84.38 94 SER A CA 1
ATOM 782 C C . SER A 1 94 ? 0.092 0.201 -4.699 1.00 84.38 94 SER A C 1
ATOM 784 O O . SER A 1 94 ? -0.644 -0.450 -3.956 1.00 84.38 94 SER A O 1
ATOM 786 N N . MET A 1 95 ? 1.415 0.229 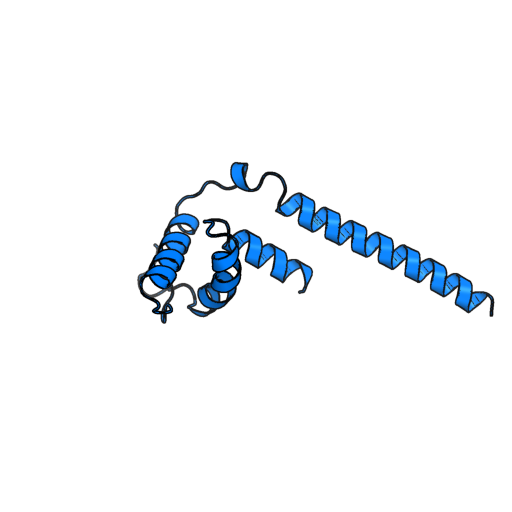-4.533 1.00 83.62 95 MET A N 1
ATOM 787 C CA . MET A 1 95 ? 2.107 -0.461 -3.445 1.00 83.62 95 MET A CA 1
ATOM 788 C C . MET A 1 95 ? 1.625 0.011 -2.066 1.00 83.62 95 MET A C 1
ATOM 790 O O . MET A 1 95 ? 1.284 -0.803 -1.210 1.00 83.62 95 MET A O 1
ATOM 794 N N . THR A 1 96 ? 1.545 1.323 -1.843 1.00 84.06 96 THR A N 1
ATOM 795 C CA . THR A 1 96 ? 1.134 1.887 -0.552 1.00 84.06 96 THR A CA 1
ATOM 796 C C . THR A 1 96 ? -0.321 1.558 -0.227 1.00 84.06 96 THR A C 1
ATOM 798 O O . THR A 1 96 ? -0.640 1.243 0.923 1.00 84.06 96 THR A O 1
ATOM 801 N N . TYR A 1 97 ? -1.198 1.564 -1.233 1.00 85.50 97 TYR A N 1
ATOM 802 C CA . TYR A 1 97 ? -2.581 1.108 -1.083 1.00 85.50 97 TYR A CA 1
ATOM 803 C C . TYR A 1 97 ? -2.652 -0.380 -0.733 1.00 85.50 97 TYR A C 1
ATOM 805 O O . TYR A 1 97 ? -3.342 -0.752 0.213 1.00 85.50 97 TYR A O 1
ATOM 813 N N . THR A 1 98 ? -1.873 -1.212 -1.424 1.00 85.69 98 THR A N 1
ATOM 814 C CA . THR A 1 98 ? -1.803 -2.658 -1.183 1.00 85.69 98 THR A CA 1
ATOM 815 C C . THR A 1 98 ? -1.361 -2.971 0.245 1.00 85.69 98 THR A C 1
ATOM 817 O O . THR A 1 98 ? -2.013 -3.744 0.944 1.00 85.69 98 THR A O 1
ATOM 820 N N . VAL A 1 99 ? -0.293 -2.324 0.720 1.00 84.81 99 VAL A N 1
ATOM 821 C CA . VAL A 1 99 ? 0.203 -2.510 2.091 1.00 84.81 99 VAL A CA 1
ATOM 822 C C . VAL A 1 99 ? -0.827 -2.038 3.110 1.00 84.81 99 VAL A C 1
ATOM 824 O O . VAL A 1 99 ? -1.054 -2.730 4.094 1.00 84.81 99 VAL A O 1
ATOM 827 N N . THR A 1 100 ? -1.484 -0.900 2.871 1.00 85.44 100 THR A N 1
ATOM 828 C CA . THR A 1 100 ? -2.514 -0.385 3.786 1.00 85.44 100 THR A CA 1
ATOM 829 C C . THR A 1 100 ? -3.654 -1.389 3.940 1.00 85.44 100 THR A C 1
ATOM 831 O O . THR A 1 100 ? -4.038 -1.687 5.066 1.00 85.44 100 THR A O 1
ATOM 834 N N . ILE A 1 101 ? -4.127 -1.971 2.832 1.00 84.75 101 ILE A N 1
ATOM 835 C CA . ILE A 1 101 ? -5.152 -3.022 2.835 1.00 84.75 101 ILE A CA 1
ATOM 836 C C . ILE A 1 101 ? -4.664 -4.225 3.644 1.00 84.75 101 ILE A C 1
ATOM 838 O O . ILE A 1 101 ? -5.321 -4.602 4.608 1.00 84.75 101 ILE A O 1
ATOM 842 N N . LEU A 1 102 ? -3.496 -4.785 3.313 1.00 85.25 102 LEU A N 1
ATOM 843 C CA . LEU A 1 102 ? -2.965 -5.957 4.014 1.00 85.25 102 LEU A CA 1
ATOM 844 C C . LEU A 1 102 ? -2.826 -5.726 5.522 1.00 85.25 102 LEU A C 1
ATOM 846 O O . LEU A 1 102 ? -3.257 -6.566 6.299 1.00 85.25 102 LEU A O 1
ATOM 850 N N . THR A 1 103 ? -2.289 -4.578 5.941 1.00 82.31 103 THR A N 1
ATOM 851 C CA . THR A 1 103 ? -2.064 -4.270 7.365 1.00 82.31 103 THR A CA 1
ATOM 852 C C . THR A 1 103 ? -3.335 -4.074 8.187 1.00 82.31 103 THR A C 1
ATOM 854 O O . THR A 1 103 ? -3.262 -4.080 9.407 1.00 82.31 103 THR A O 1
ATOM 857 N N . VAL A 1 104 ? -4.495 -3.869 7.557 1.00 80.81 104 VAL A N 1
ATOM 858 C CA . VAL A 1 104 ? -5.777 -3.814 8.281 1.00 80.81 104 VAL A CA 1
ATOM 859 C C . VAL A 1 104 ? -6.297 -5.222 8.591 1.00 80.81 104 VAL A C 1
ATOM 861 O O . VAL A 1 104 ? -7.047 -5.398 9.549 1.00 80.81 104 VAL A O 1
ATOM 864 N N . PHE A 1 105 ? -5.911 -6.220 7.791 1.00 70.50 105 PHE A N 1
ATOM 865 C CA . PHE A 1 105 ? -6.402 -7.597 7.895 1.00 70.50 105 PHE A CA 1
ATOM 866 C C . PHE A 1 105 ? -5.445 -8.563 8.615 1.00 70.50 105 PHE A C 1
ATOM 868 O O . PHE A 1 105 ? -5.881 -9.656 8.975 1.00 70.50 105 PHE A O 1
ATOM 875 N N . LEU A 1 106 ? -4.176 -8.182 8.793 1.00 59.97 106 LEU A N 1
ATOM 876 C CA . LEU A 1 106 ? -3.090 -8.978 9.385 1.00 59.97 106 LEU A CA 1
ATOM 877 C C . LEU A 1 106 ? -2.742 -8.461 10.784 1.00 59.97 106 LEU A C 1
ATOM 879 O O . LEU A 1 106 ? -2.647 -9.301 11.704 1.00 59.97 106 LEU A O 1
#

Sequence (106 aa):
MILTQLKKNKQIVYVFIFIFLIATFVFLRLYNIKNSIEFWGDIGRDHEKLMEWLQTGKPPLLGPNTSVLPILNQSAWFYYLIFPVFLLTHSGLSMTYTVTILTVFL

Foldseek 3Di:
DVVVVVVVVVVVVVVVVLVVVLVVLLCVLPPPPVPVDDCDDPLVQLLVLLVVCVVVVDQDPWAQADPPDNVPTDHSVLSVQLNVQCVVPVDSCSSSVSVSVVVSVD